Protein AF-A0A8J6C318-F1 (afdb_monomer_lite)

Secondary structure (DSSP, 8-state):
---THHHHHHHHTTS--PPPEEEETTEEEE--HHHHHHHHHHHHT-----S---TTTTTT-HHHHHHHH-

InterPro domains:
  IPR021869 Ribonuclease Zc3h12a-like, NYN domain [PF11977] (2-69)
  IPR051101 ZC3H12/N4BP1 Ribonuclease and Regulator [PTHR12876] (1-70)

Sequence (70 aa):
HTEQHFLQQLEELGILSFTPSRTVLGSRIAAHDDRFLLHLAEKTEGIIVTNDNLREFVVETPTWTQIIKD

Foldseek 3Di:
DDPCVVQVVCVVVVNDDDFDWDADPNDTDGPPCVVVQLVVCLVVVHADDDPDLVVVCCPVDPSSVVRSVD

Structure (mmCIF, N/CA/C/O backbone):
data_AF-A0A8J6C318-F1
#
_entry.id   AF-A0A8J6C318-F1
#
loop_
_atom_site.group_PDB
_atom_site.id
_atom_site.type_symbol
_atom_site.label_atom_id
_atom_site.label_alt_id
_atom_site.label_comp_id
_atom_site.label_asym_id
_atom_site.label_entity_id
_atom_site.label_seq_id
_atom_site.pdbx_PDB_ins_code
_atom_site.Cartn_x
_atom_site.Cartn_y
_atom_site.Cartn_z
_atom_site.occupancy
_atom_site.B_iso_or_equiv
_atom_site.auth_seq_id
_atom_site.auth_comp_id
_atom_site.auth_asym_id
_atom_site.auth_atom_id
_atom_site.pdbx_PDB_model_num
ATOM 1 N N . HIS A 1 1 ? 13.145 -22.496 -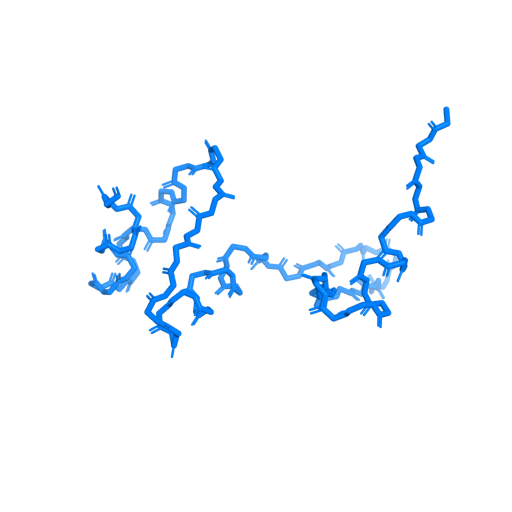2.884 1.00 61.00 1 HIS A N 1
ATOM 2 C CA . HIS A 1 1 ? 12.251 -21.976 -3.933 1.00 61.00 1 HIS A CA 1
ATOM 3 C C . HIS A 1 1 ? 11.238 -21.073 -3.259 1.00 61.00 1 HIS A C 1
ATOM 5 O O . HIS A 1 1 ? 10.835 -21.389 -2.149 1.00 61.00 1 HIS A O 1
ATOM 11 N N . THR A 1 2 ? 10.940 -19.913 -3.835 1.00 83.44 2 THR A N 1
ATOM 12 C CA . THR A 1 2 ? 9.879 -19.036 -3.328 1.00 83.44 2 THR A CA 1
ATOM 13 C C . THR A 1 2 ? 8.551 -19.455 -3.944 1.00 83.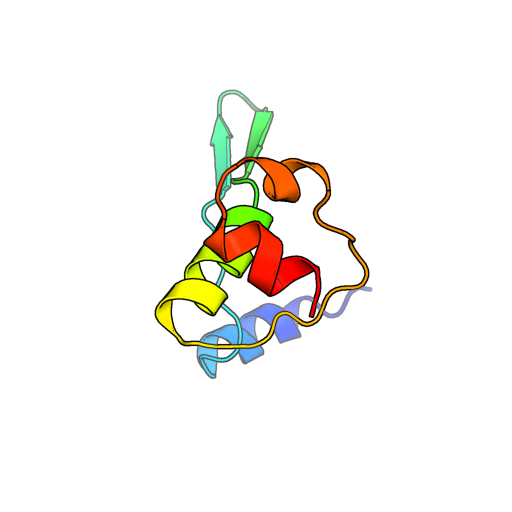44 2 THR A C 1
ATOM 15 O O . THR A 1 2 ? 8.495 -19.850 -5.108 1.00 83.44 2 THR A O 1
ATOM 18 N N . GLU A 1 3 ? 7.476 -19.347 -3.173 1.00 93.56 3 GLU A N 1
ATOM 19 C CA . GLU A 1 3 ? 6.136 -19.761 -3.591 1.00 93.56 3 GLU A CA 1
ATOM 20 C C . GLU A 1 3 ? 5.421 -18.641 -4.367 1.00 93.56 3 GLU A C 1
ATOM 22 O O . GLU A 1 3 ? 4.366 -18.150 -3.975 1.00 93.56 3 GLU A O 1
ATOM 27 N N . GLN A 1 4 ? 6.021 -18.195 -5.479 1.00 92.50 4 GLN A N 1
ATOM 28 C CA . GLN A 1 4 ? 5.518 -17.059 -6.272 1.00 92.50 4 GLN A CA 1
ATOM 29 C C . GLN A 1 4 ? 4.092 -17.284 -6.804 1.00 92.50 4 GLN A C 1
ATOM 31 O O . GLN A 1 4 ? 3.348 -16.323 -6.992 1.00 92.50 4 GLN A O 1
ATOM 36 N N . HIS A 1 5 ? 3.700 -18.541 -7.018 1.00 94.81 5 HIS A N 1
ATOM 37 C CA . HIS A 1 5 ? 2.380 -18.907 -7.523 1.00 94.81 5 HIS A CA 1
ATOM 38 C C . HIS A 1 5 ? 1.230 -18.413 -6.623 1.00 94.81 5 HIS A C 1
ATOM 40 O O . HIS A 1 5 ? 0.150 -18.119 -7.132 1.00 94.81 5 HIS A O 1
ATOM 46 N N . PHE A 1 6 ? 1.464 -18.230 -5.315 1.00 96.38 6 PHE A N 1
ATOM 47 C CA . PHE A 1 6 ? 0.458 -17.667 -4.410 1.00 96.38 6 PHE A CA 1
ATOM 48 C C . PHE A 1 6 ? 0.106 -16.213 -4.732 1.00 96.38 6 PHE A C 1
ATOM 50 O O . PHE A 1 6 ? -1.031 -15.814 -4.513 1.00 96.38 6 PHE A O 1
ATOM 57 N N . LEU A 1 7 ? 1.034 -15.421 -5.286 1.00 95.62 7 LEU A N 1
ATOM 58 C CA . LEU A 1 7 ? 0.733 -14.034 -5.660 1.00 95.62 7 LEU A CA 1
ATOM 59 C C . LEU A 1 7 ? -0.326 -13.976 -6.765 1.00 95.62 7 LEU A C 1
ATOM 61 O O . LEU A 1 7 ? -1.224 -13.145 -6.700 1.00 95.62 7 LEU A O 1
ATOM 65 N N . GLN A 1 8 ? -0.242 -14.884 -7.742 1.00 95.38 8 GLN A N 1
ATOM 66 C CA . GLN A 1 8 ? -1.238 -14.989 -8.806 1.00 95.38 8 GLN A CA 1
ATOM 67 C C . GLN A 1 8 ? -2.583 -15.476 -8.255 1.00 95.38 8 GLN A C 1
ATOM 69 O O . GLN A 1 8 ? -3.608 -14.871 -8.537 1.00 95.38 8 GLN A O 1
ATOM 74 N N . GLN A 1 9 ? -2.584 -16.514 -7.412 1.00 97.31 9 GLN A N 1
ATOM 75 C CA . GLN A 1 9 ? -3.821 -17.025 -6.809 1.00 97.31 9 GLN A CA 1
ATOM 76 C C . GLN A 1 9 ? -4.541 -15.967 -5.961 1.00 97.31 9 GLN A C 1
ATOM 78 O O . GLN A 1 9 ? -5.763 -15.868 -6.001 1.00 97.31 9 GLN A O 1
ATOM 83 N N . LEU A 1 10 ? -3.801 -15.160 -5.195 1.00 97.94 10 LEU A N 1
ATOM 84 C CA . LEU A 1 10 ? -4.383 -14.082 -4.393 1.00 97.94 10 LEU A CA 1
ATOM 85 C C . LEU A 1 10 ? -4.929 -12.936 -5.256 1.00 97.94 10 LEU A C 1
ATOM 87 O O . LEU A 1 10 ? -5.909 -12.307 -4.858 1.00 97.94 10 LEU A O 1
ATOM 91 N N . GLU A 1 11 ? -4.315 -12.659 -6.408 1.00 97.19 11 GLU A N 1
ATOM 92 C CA . GLU A 1 11 ? -4.811 -11.653 -7.354 1.00 97.19 11 GLU A CA 1
ATOM 93 C C . GLU A 1 11 ? -6.091 -12.118 -8.055 1.00 97.19 11 GLU A C 1
ATOM 95 O O . GLU A 1 11 ? -7.073 -11.378 -8.070 1.00 97.19 11 GLU A O 1
ATOM 100 N N . GLU A 1 12 ? -6.149 -13.380 -8.488 1.00 97.19 12 GLU A N 1
ATOM 101 C CA . GLU A 1 12 ? -7.349 -13.991 -9.077 1.00 97.19 12 GLU A CA 1
ATOM 102 C C . GLU A 1 12 ? -8.537 -14.015 -8.095 1.00 97.19 12 GLU A C 1
ATOM 104 O O . GLU A 1 12 ? -9.694 -13.892 -8.501 1.00 97.19 12 GLU A O 1
ATOM 109 N N . LEU A 1 13 ? -8.263 -14.131 -6.789 1.00 98.06 13 LEU A N 1
ATOM 110 C CA . LEU A 1 13 ? -9.265 -14.035 -5.720 1.00 98.06 13 LEU A CA 1
ATOM 111 C C . LEU A 1 13 ? -9.662 -12.588 -5.369 1.00 98.06 13 LEU A C 1
ATOM 113 O O . LEU A 1 13 ? -10.560 -12.390 -4.549 1.00 98.06 13 LEU A O 1
ATOM 117 N N . GLY A 1 14 ? -8.999 -11.581 -5.944 1.00 95.88 14 GLY A N 1
ATOM 118 C CA . GLY A 1 14 ? -9.229 -10.165 -5.648 1.00 95.88 14 GLY A CA 1
ATOM 119 C C . GLY A 1 14 ? -8.699 -9.704 -4.284 1.00 95.88 14 GLY A C 1
ATOM 120 O O . GLY A 1 14 ? -9.115 -8.658 -3.793 1.00 95.88 14 GLY A O 1
ATOM 121 N N . ILE A 1 15 ? -7.807 -10.477 -3.655 1.00 96.50 15 ILE A N 1
ATOM 122 C CA . ILE A 1 15 ? -7.217 -10.178 -2.338 1.00 96.50 15 ILE A CA 1
ATOM 123 C C . ILE A 1 15 ? -5.918 -9.380 -2.494 1.00 96.50 15 ILE A C 1
ATOM 125 O O . ILE A 1 15 ? -5.628 -8.494 -1.692 1.00 96.50 15 ILE A O 1
ATOM 129 N N . LEU A 1 16 ? -5.128 -9.696 -3.523 1.00 96.06 16 LEU A N 1
ATOM 130 C CA . LEU A 1 16 ? -3.881 -9.010 -3.848 1.00 96.06 16 LEU A CA 1
ATOM 131 C C . LEU A 1 16 ? -4.074 -8.121 -5.076 1.00 96.06 16 LEU A C 1
ATOM 133 O O . LEU A 1 16 ? -4.734 -8.495 -6.037 1.00 96.06 16 LEU A O 1
ATOM 137 N N . SER A 1 17 ? -3.469 -6.938 -5.058 1.00 94.62 17 SER A N 1
ATOM 138 C CA . SER A 1 17 ? -3.406 -6.041 -6.212 1.00 94.62 17 SER A CA 1
ATOM 139 C C . SER A 1 17 ? -1.954 -5.689 -6.498 1.00 94.62 17 SER A C 1
ATOM 141 O O . SER A 1 17 ? -1.219 -5.297 -5.593 1.00 94.62 17 SER A O 1
ATOM 143 N N . PHE A 1 18 ? -1.535 -5.819 -7.757 1.00 92.69 18 PHE A N 1
ATOM 144 C CA . PHE A 1 18 ? -0.204 -5.396 -8.179 1.00 92.69 18 PHE A CA 1
ATOM 145 C C . PHE A 1 18 ? -0.157 -3.884 -8.380 1.00 92.69 18 PHE A C 1
ATOM 147 O O . PHE A 1 18 ? -0.988 -3.302 -9.081 1.00 92.69 18 PHE A O 1
ATOM 154 N N . THR A 1 19 ? 0.858 -3.247 -7.812 1.00 92.50 19 THR A N 1
ATOM 155 C CA . THR A 1 19 ? 1.144 -1.839 -8.062 1.00 92.50 19 THR A CA 1
ATOM 156 C C . THR A 1 19 ? 1.906 -1.661 -9.382 1.00 92.50 19 THR A C 1
ATOM 158 O O . THR A 1 19 ? 2.671 -2.539 -9.807 1.00 92.50 19 THR A O 1
ATOM 161 N N . PRO A 1 20 ? 1.717 -0.527 -10.083 1.00 91.25 20 PRO A N 1
ATOM 162 C CA . PRO A 1 20 ? 2.415 -0.276 -11.335 1.00 91.25 20 PRO A CA 1
ATOM 163 C C . PRO A 1 20 ? 3.939 -0.249 -11.163 1.00 91.25 20 PRO A C 1
ATOM 165 O O . PRO A 1 20 ? 4.497 0.528 -10.388 1.00 91.25 20 PRO A O 1
ATOM 168 N N . SER A 1 21 ? 4.635 -1.040 -11.974 1.00 90.38 21 SER A N 1
ATOM 169 C CA . SER A 1 21 ? 6.088 -0.967 -12.129 1.00 90.38 21 SER A CA 1
ATOM 170 C C . SER A 1 21 ? 6.484 -1.271 -13.572 1.00 90.38 21 SER A C 1
ATOM 172 O O . SER A 1 21 ? 5.741 -1.916 -14.313 1.00 90.38 21 SER A O 1
ATOM 174 N N . ARG A 1 22 ? 7.637 -0.762 -14.016 1.00 90.69 22 ARG A N 1
ATOM 175 C CA . ARG A 1 22 ? 8.136 -0.968 -15.384 1.00 90.69 22 ARG A CA 1
ATOM 176 C C . ARG A 1 22 ? 9.656 -0.903 -15.466 1.00 90.69 22 ARG A C 1
ATOM 178 O O . ARG A 1 22 ? 10.309 -0.289 -14.628 1.00 90.69 22 ARG A O 1
ATOM 185 N N . THR A 1 23 ? 10.211 -1.468 -16.534 1.00 94.31 23 THR A N 1
ATOM 186 C CA . THR A 1 23 ? 11.636 -1.342 -16.872 1.00 94.31 23 THR A CA 1
ATOM 187 C C . THR A 1 23 ? 11.818 -0.307 -17.978 1.00 94.31 23 THR A C 1
ATOM 189 O O . THR A 1 23 ? 11.159 -0.376 -19.016 1.00 94.31 23 THR A O 1
ATOM 192 N N . VAL A 1 24 ? 12.714 0.656 -17.763 1.00 91.56 24 VAL A N 1
ATOM 193 C CA . VAL A 1 24 ? 13.052 1.726 -18.710 1.00 91.56 24 VAL A CA 1
ATOM 194 C C . VAL A 1 24 ? 14.561 1.758 -18.879 1.00 91.56 24 VAL A C 1
ATOM 196 O O . VAL A 1 24 ? 15.281 1.921 -17.902 1.00 91.56 24 VAL A O 1
ATOM 199 N N . LEU A 1 25 ? 15.042 1.577 -20.114 1.00 92.19 25 LEU A N 1
ATOM 200 C CA . LEU A 1 25 ? 16.478 1.560 -20.439 1.00 92.19 25 LEU A CA 1
ATOM 201 C C . LEU A 1 25 ? 17.298 0.586 -19.560 1.00 92.19 25 LEU A C 1
ATOM 203 O O . LEU A 1 25 ? 18.429 0.871 -19.187 1.00 92.19 25 LEU A O 1
ATOM 207 N N . GLY A 1 26 ? 16.713 -0.562 -19.204 1.00 90.44 26 GLY A N 1
ATOM 208 C CA . GLY A 1 26 ? 17.344 -1.562 -18.332 1.00 90.44 26 GLY A CA 1
ATOM 209 C C . GLY A 1 26 ? 17.244 -1.270 -16.829 1.00 90.44 26 GLY A C 1
ATOM 210 O O . GLY A 1 26 ? 17.546 -2.149 -16.029 1.00 90.44 26 GLY A O 1
ATOM 211 N N . SER A 1 27 ? 16.763 -0.092 -16.425 1.00 88.12 27 SER A N 1
ATOM 212 C CA . SER A 1 27 ? 16.524 0.256 -15.022 1.00 88.12 27 SER A CA 1
ATOM 213 C C . SER A 1 27 ? 15.077 -0.026 -14.625 1.00 88.12 27 SER A C 1
ATOM 215 O O . SER A 1 27 ? 14.137 0.357 -15.327 1.00 88.12 27 SER A O 1
ATOM 217 N N . ARG A 1 28 ? 14.880 -0.691 -13.483 1.00 86.06 28 ARG A N 1
ATOM 218 C CA . ARG A 1 28 ? 13.547 -0.911 -12.913 1.00 86.06 28 ARG A CA 1
ATOM 219 C C . ARG A 1 28 ? 13.076 0.357 -12.204 1.00 86.06 28 ARG A C 1
ATOM 221 O O . ARG A 1 28 ? 13.783 0.890 -11.357 1.00 86.06 28 ARG A O 1
ATOM 228 N N . ILE A 1 29 ? 11.870 0.796 -12.538 1.00 82.62 29 ILE A N 1
ATOM 229 C CA . ILE A 1 29 ? 11.154 1.893 -11.891 1.00 82.62 29 ILE A CA 1
ATOM 230 C C . ILE A 1 29 ? 9.882 1.287 -11.299 1.00 82.62 29 ILE A C 1
ATOM 232 O O . ILE A 1 29 ? 9.047 0.752 -12.031 1.00 82.62 29 ILE A O 1
ATOM 236 N N . ALA A 1 30 ? 9.746 1.340 -9.980 1.00 76.19 30 ALA A N 1
ATOM 237 C CA . ALA A 1 30 ? 8.537 0.939 -9.270 1.00 76.19 30 ALA A CA 1
ATOM 238 C C . ALA A 1 30 ? 7.924 2.172 -8.606 1.00 76.19 30 ALA A C 1
ATOM 240 O O . ALA A 1 30 ? 8.655 3.085 -8.215 1.00 76.19 30 ALA A O 1
ATOM 241 N N . ALA A 1 31 ? 6.594 2.223 -8.531 1.00 68.50 31 ALA A N 1
ATOM 242 C CA . ALA A 1 31 ? 5.941 3.211 -7.689 1.00 68.50 31 ALA A CA 1
ATOM 243 C C . ALA A 1 31 ? 6.336 2.979 -6.219 1.00 68.50 31 ALA A C 1
ATOM 245 O O . ALA A 1 31 ? 6.648 1.858 -5.826 1.00 68.50 31 ALA A O 1
ATOM 246 N N . HIS A 1 32 ? 6.341 4.041 -5.413 1.00 76.50 32 HIS A N 1
ATOM 247 C CA . HIS A 1 32 ? 6.386 3.885 -3.960 1.00 76.50 32 HIS A CA 1
ATOM 248 C C . HIS A 1 32 ? 5.040 3.307 -3.516 1.00 76.50 32 HIS A C 1
ATOM 250 O O . HIS A 1 32 ? 4.049 4.038 -3.430 1.00 76.50 32 HIS A O 1
ATOM 256 N N . ASP A 1 33 ? 5.001 1.995 -3.303 1.00 79.25 33 ASP A N 1
ATOM 257 C CA . ASP A 1 33 ? 3.780 1.248 -2.979 1.00 79.25 33 ASP A CA 1
ATOM 258 C C . ASP A 1 33 ? 3.106 1.760 -1.695 1.00 79.25 33 ASP A C 1
ATOM 260 O O . ASP A 1 33 ? 1.884 1.713 -1.571 1.00 79.25 33 ASP A O 1
ATOM 264 N N . ASP A 1 34 ? 3.873 2.365 -0.789 1.00 89.12 34 ASP A N 1
ATOM 265 C CA . ASP A 1 34 ? 3.385 2.953 0.460 1.00 89.12 34 ASP A CA 1
ATOM 266 C C . ASP A 1 34 ? 2.305 4.021 0.245 1.00 89.12 34 ASP A C 1
ATOM 268 O O . ASP A 1 34 ? 1.320 4.083 0.984 1.00 89.12 34 ASP A O 1
ATOM 272 N N . ARG A 1 35 ? 2.420 4.826 -0.821 1.00 91.94 35 ARG A N 1
ATOM 273 C CA . ARG A 1 35 ? 1.387 5.820 -1.156 1.00 91.94 35 ARG A CA 1
ATOM 274 C C . ARG A 1 35 ? 0.083 5.164 -1.594 1.00 91.94 35 ARG A C 1
ATOM 276 O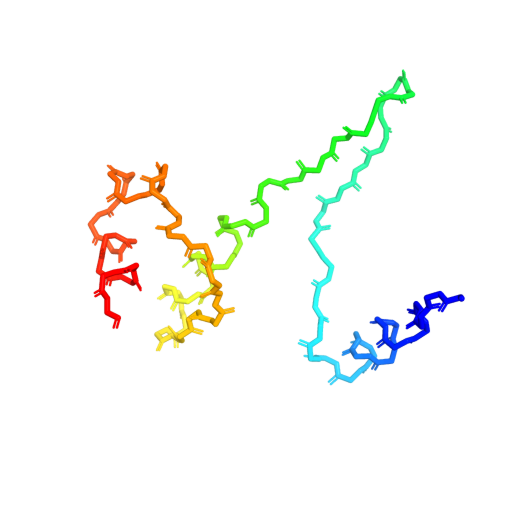 O . ARG A 1 35 ? -0.984 5.714 -1.335 1.00 91.94 35 ARG A O 1
ATOM 283 N N . PHE A 1 36 ? 0.146 4.001 -2.245 1.00 93.25 36 PHE A N 1
ATOM 284 C CA . PHE A 1 36 ? -1.059 3.244 -2.579 1.00 93.25 36 PHE A CA 1
ATOM 285 C C . PHE A 1 36 ? -1.742 2.722 -1.315 1.00 93.25 36 PHE A C 1
ATOM 287 O O . PHE A 1 36 ? -2.961 2.844 -1.211 1.00 93.25 36 PHE A O 1
ATOM 294 N N . LEU A 1 37 ? -0.972 2.217 -0.344 1.00 93.62 37 LEU A N 1
ATOM 295 C CA . LEU A 1 37 ? -1.503 1.768 0.947 1.00 93.62 37 LEU A CA 1
ATOM 296 C C . LEU A 1 37 ? -2.188 2.915 1.704 1.00 93.62 37 LEU A C 1
ATOM 298 O O . LEU A 1 37 ? -3.344 2.778 2.102 1.00 93.62 37 LEU A O 1
ATOM 302 N N . LEU A 1 38 ? -1.515 4.063 1.837 1.00 94.50 38 LEU A N 1
ATOM 303 C CA . LEU A 1 38 ? -2.039 5.236 2.547 1.00 94.50 38 LEU A CA 1
ATOM 304 C C . LEU A 1 38 ? -3.303 5.802 1.895 1.00 94.50 38 LEU A C 1
ATOM 306 O O . LEU A 1 38 ? -4.302 6.031 2.576 1.00 94.50 38 LEU A O 1
ATOM 310 N N . HIS A 1 39 ? -3.303 5.972 0.571 1.00 94.38 39 HIS A N 1
ATOM 311 C CA . HIS A 1 39 ? -4.493 6.438 -0.140 1.00 94.38 39 HIS A CA 1
ATOM 312 C C . HIS A 1 39 ? -5.656 5.445 -0.077 1.00 94.38 39 HIS A C 1
ATOM 314 O O . HIS A 1 39 ? -6.812 5.869 -0.060 1.00 94.38 39 HIS A O 1
ATOM 320 N N . LEU A 1 40 ? -5.383 4.137 -0.091 1.00 95.00 40 LEU A N 1
ATOM 321 C CA . LEU A 1 40 ? -6.433 3.128 0.011 1.00 95.00 40 LEU A CA 1
ATOM 322 C C . LEU A 1 40 ? -7.075 3.158 1.399 1.00 95.00 40 LEU A C 1
ATOM 324 O O . LEU A 1 40 ? -8.301 3.203 1.488 1.00 95.00 40 LEU A O 1
ATOM 328 N N . ALA A 1 41 ? -6.265 3.194 2.458 1.00 95.12 41 ALA A N 1
ATOM 329 C CA . ALA A 1 41 ? -6.750 3.309 3.829 1.00 95.12 41 ALA A CA 1
ATOM 330 C C . ALA A 1 41 ? -7.581 4.586 4.026 1.00 95.12 41 ALA A C 1
ATOM 332 O O . ALA A 1 41 ? -8.703 4.510 4.514 1.00 95.12 41 ALA A O 1
ATOM 333 N N . GLU A 1 42 ? -7.098 5.732 3.537 1.00 95.12 42 GLU A N 1
ATOM 334 C CA . GLU A 1 42 ? -7.823 7.009 3.582 1.00 95.12 42 GLU A CA 1
ATOM 335 C C . GLU A 1 42 ? -9.191 6.940 2.885 1.00 95.12 42 GLU A C 1
ATOM 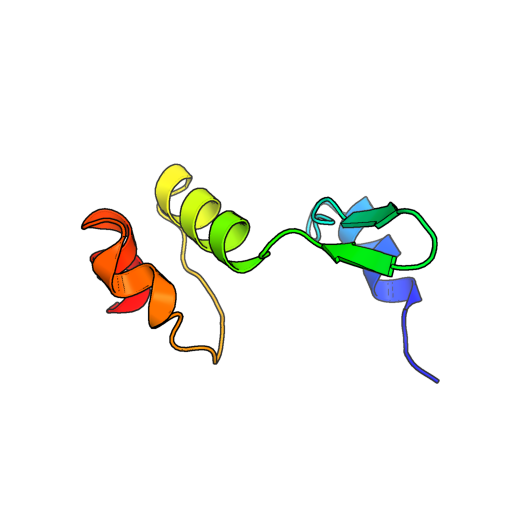337 O O . GLU A 1 42 ? -10.193 7.381 3.439 1.00 95.12 42 GLU A O 1
ATOM 342 N N . LYS A 1 43 ? -9.260 6.372 1.674 1.00 96.25 43 LYS A N 1
ATOM 343 C CA . LYS A 1 43 ? -10.51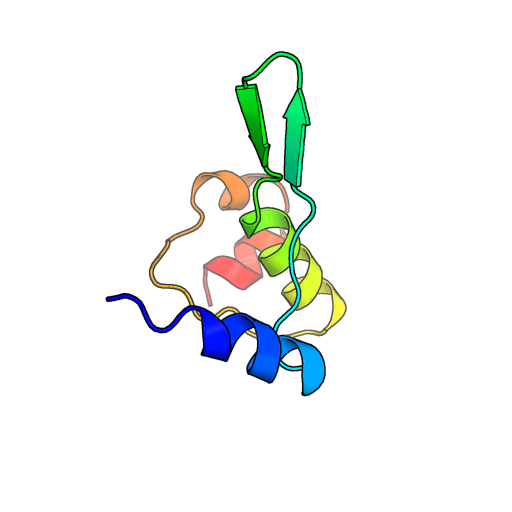3 6.298 0.900 1.00 96.25 43 LYS A CA 1
ATOM 344 C C . LYS A 1 43 ? -11.529 5.307 1.452 1.00 96.25 43 LYS A C 1
ATOM 346 O O . LYS A 1 43 ? -12.708 5.422 1.130 1.00 96.25 43 LYS A O 1
ATOM 351 N N . THR A 1 44 ? -11.063 4.293 2.172 1.00 95.38 44 THR A N 1
ATOM 352 C CA . THR A 1 44 ? -11.901 3.186 2.655 1.00 95.38 44 THR A CA 1
ATOM 353 C C . THR A 1 44 ? -12.166 3.248 4.151 1.00 95.38 44 THR A C 1
ATOM 355 O O . THR A 1 44 ? -12.899 2.401 4.652 1.00 95.38 44 THR A O 1
ATOM 358 N N . GLU A 1 45 ? -11.569 4.219 4.851 1.00 94.69 45 GLU A N 1
ATOM 359 C CA . GLU A 1 45 ? -11.512 4.253 6.317 1.00 94.69 45 GLU A CA 1
ATOM 360 C C . GLU A 1 45 ? -10.948 2.928 6.881 1.00 94.69 45 GLU A C 1
ATOM 362 O O . GLU A 1 45 ? -11.396 2.404 7.900 1.00 94.69 45 GLU A O 1
ATOM 367 N N . GLY A 1 46 ? -9.986 2.349 6.153 1.00 92.94 46 GLY A N 1
ATOM 368 C CA . GLY A 1 46 ? -9.386 1.045 6.423 1.00 92.94 46 GLY A CA 1
ATOM 369 C C . GLY A 1 46 ? -8.118 1.116 7.278 1.00 92.94 46 GLY A C 1
ATOM 370 O O . GLY A 1 46 ? -7.574 2.186 7.536 1.00 92.94 46 GLY A O 1
ATOM 371 N N . ILE A 1 47 ? -7.617 -0.054 7.682 1.00 93.81 47 ILE A N 1
ATOM 372 C CA . ILE A 1 47 ? -6.400 -0.202 8.498 1.00 93.81 47 ILE A CA 1
ATOM 373 C C . ILE A 1 47 ? -5.252 -0.719 7.627 1.00 93.81 47 ILE A C 1
ATOM 375 O O . ILE A 1 47 ? -5.450 -1.593 6.780 1.00 93.81 47 ILE A O 1
ATOM 379 N N . ILE A 1 48 ? -4.039 -0.217 7.865 1.00 94.25 48 ILE A N 1
ATOM 380 C CA . ILE A 1 48 ? -2.813 -0.710 7.230 1.00 94.25 48 ILE A CA 1
ATOM 381 C C . ILE A 1 48 ? -2.134 -1.709 8.166 1.00 94.25 48 ILE A C 1
ATOM 383 O O . ILE A 1 48 ? -1.843 -1.400 9.316 1.00 94.25 48 ILE A O 1
ATOM 387 N N . VAL A 1 49 ? -1.832 -2.904 7.658 1.00 94.38 49 VAL A N 1
ATOM 388 C CA . VAL A 1 49 ? -1.021 -3.896 8.376 1.00 94.38 49 VAL A CA 1
ATOM 389 C C . VAL A 1 49 ? 0.395 -3.856 7.813 1.00 94.38 49 VAL A C 1
ATOM 391 O O . VAL A 1 49 ? 0.662 -4.394 6.741 1.00 94.38 49 VAL A O 1
ATOM 394 N N . THR A 1 50 ? 1.305 -3.201 8.528 1.00 92.56 50 THR A N 1
ATOM 395 C CA . THR A 1 50 ? 2.725 -3.111 8.168 1.00 92.56 50 THR A CA 1
ATOM 396 C C . THR A 1 50 ? 3.591 -3.019 9.424 1.00 92.56 50 THR A C 1
ATOM 398 O O . THR A 1 50 ? 3.130 -2.575 10.470 1.00 92.56 50 THR A O 1
ATOM 401 N N . ASN A 1 51 ? 4.851 -3.443 9.321 1.00 94.00 51 ASN A N 1
ATOM 402 C CA . ASN A 1 51 ? 5.865 -3.194 10.352 1.00 94.00 51 ASN A CA 1
ATOM 403 C C . ASN A 1 51 ? 6.695 -1.927 10.056 1.00 94.00 51 ASN A C 1
ATOM 405 O O . ASN A 1 51 ? 7.572 -1.575 10.847 1.00 94.00 51 ASN A O 1
ATOM 409 N N . ASP A 1 52 ? 6.473 -1.271 8.911 1.00 91.81 52 ASP A N 1
ATOM 410 C CA . ASP A 1 52 ? 7.100 0.013 8.595 1.00 91.81 52 ASP A CA 1
ATOM 411 C C . ASP A 1 52 ? 6.392 1.153 9.344 1.00 91.81 52 ASP A C 1
ATOM 413 O O . ASP A 1 52 ? 5.185 1.132 9.552 1.00 91.81 52 ASP A O 1
ATOM 417 N N . ASN A 1 53 ? 7.151 2.171 9.734 1.00 90.62 53 ASN A N 1
ATOM 418 C CA . ASN A 1 53 ? 6.628 3.362 10.393 1.00 90.62 53 ASN A CA 1
ATOM 419 C C . ASN A 1 53 ? 6.222 4.468 9.406 1.00 90.62 53 ASN A C 1
ATOM 421 O O . ASN A 1 53 ? 5.764 5.515 9.860 1.00 90.62 53 ASN A O 1
ATOM 425 N N . LEU A 1 54 ? 6.470 4.307 8.096 1.00 92.56 54 LEU A N 1
ATOM 426 C CA . LEU A 1 54 ? 6.039 5.239 7.040 1.00 92.56 54 LEU A CA 1
ATOM 427 C C . LEU A 1 54 ? 6.430 6.709 7.315 1.00 92.56 54 LEU A C 1
ATOM 429 O O . LEU A 1 54 ? 5.724 7.648 6.946 1.00 92.56 54 LEU A O 1
ATOM 433 N N . ARG A 1 55 ? 7.568 6.925 7.997 1.00 89.75 55 ARG A N 1
ATOM 434 C CA . ARG A 1 55 ? 7.943 8.225 8.596 1.00 89.75 55 ARG A CA 1
ATOM 435 C C . ARG A 1 55 ? 8.053 9.357 7.580 1.00 89.75 55 ARG A C 1
ATOM 437 O O . ARG A 1 55 ? 7.813 10.506 7.936 1.00 89.75 55 ARG A O 1
ATOM 444 N N . GLU A 1 56 ? 8.414 9.032 6.344 1.00 90.12 56 GLU A N 1
ATOM 445 C CA . GLU A 1 56 ? 8.511 9.992 5.243 1.00 90.12 56 GLU A CA 1
ATOM 446 C C . GLU A 1 56 ? 7.159 10.608 4.860 1.00 90.12 56 GLU A C 1
ATOM 448 O O . GLU A 1 56 ? 7.116 11.764 4.448 1.00 90.12 56 GLU A O 1
ATOM 453 N N . PHE A 1 57 ? 6.053 9.898 5.103 1.00 90.69 57 PHE A N 1
ATOM 454 C CA . PHE A 1 57 ? 4.702 10.336 4.751 1.00 90.69 57 PHE A CA 1
ATOM 455 C C . PHE A 1 57 ? 3.962 11.034 5.898 1.00 90.69 57 PHE A C 1
ATOM 457 O O . PHE A 1 57 ? 2.970 11.724 5.665 1.00 90.69 57 PHE A O 1
ATOM 464 N N . VAL A 1 58 ? 4.458 10.915 7.137 1.00 86.50 58 VAL A N 1
ATOM 465 C CA . VAL A 1 58 ? 3.821 11.478 8.344 1.00 86.50 58 VAL A CA 1
ATOM 466 C C . VAL A 1 58 ? 3.599 12.988 8.246 1.00 86.50 58 VAL A C 1
ATOM 468 O O . VAL A 1 58 ? 2.652 13.492 8.841 1.00 86.50 58 VAL A O 1
ATOM 471 N N . VAL A 1 59 ? 4.449 13.715 7.520 1.00 86.94 59 VAL A N 1
ATOM 472 C CA . VAL A 1 59 ? 4.360 15.179 7.375 1.00 86.94 59 VAL A CA 1
ATOM 473 C C . VAL A 1 59 ? 3.711 15.627 6.063 1.00 86.94 59 VAL A C 1
ATOM 475 O O . VAL A 1 59 ? 3.541 16.828 5.867 1.00 86.94 59 VAL A O 1
ATOM 478 N N . GLU A 1 60 ? 3.359 14.700 5.163 1.00 88.00 60 GLU A N 1
ATOM 479 C CA . GLU A 1 60 ? 2.794 15.053 3.854 1.00 88.00 60 GLU A CA 1
ATOM 480 C C . GLU A 1 60 ? 1.341 15.536 3.974 1.00 88.00 60 GLU A C 1
ATOM 482 O O . GLU A 1 60 ? 0.984 16.551 3.374 1.00 88.00 60 GLU A O 1
ATOM 487 N N . THR A 1 61 ? 0.501 14.855 4.765 1.00 89.75 61 THR A N 1
ATOM 488 C CA . THR A 1 61 ? -0.900 15.257 4.982 1.00 89.75 61 THR A CA 1
ATOM 489 C C . THR A 1 61 ? -1.372 14.963 6.413 1.00 89.75 61 THR A C 1
ATOM 491 O O . THR A 1 61 ? -0.939 13.969 7.002 1.00 89.75 61 THR A O 1
ATOM 494 N N . PRO A 1 62 ? -2.304 15.763 6.974 1.00 90.94 62 PRO A N 1
ATOM 495 C CA . PRO A 1 62 ? -2.886 15.484 8.289 1.00 90.94 62 PRO A CA 1
ATOM 496 C C . PRO A 1 62 ? -3.608 14.134 8.362 1.00 90.94 62 PRO A C 1
ATOM 498 O O . PRO A 1 62 ? -3.536 13.461 9.388 1.00 90.94 62 PRO A O 1
ATOM 501 N N . THR A 1 63 ? -4.277 13.718 7.280 1.00 91.88 63 THR A N 1
ATOM 502 C CA . THR A 1 63 ? -4.983 12.431 7.234 1.00 91.88 63 THR A CA 1
ATOM 503 C C . THR A 1 63 ? -4.010 11.266 7.364 1.00 91.88 63 THR A C 1
ATOM 505 O O . THR A 1 63 ? -4.244 10.344 8.139 1.00 91.88 63 THR A O 1
ATOM 508 N N . TRP A 1 64 ? -2.877 11.319 6.662 1.00 93.56 64 TRP A N 1
ATOM 509 C CA . TRP A 1 64 ? -1.870 10.263 6.745 1.00 93.56 64 TRP A CA 1
ATOM 510 C C . TRP A 1 64 ? -1.158 10.259 8.090 1.00 93.56 64 TRP A C 1
ATOM 512 O O . TRP A 1 64 ? -0.868 9.190 8.619 1.00 93.56 64 TRP A O 1
ATOM 522 N N . THR A 1 65 ? -0.943 11.433 8.696 1.00 92.50 65 THR A N 1
ATOM 523 C CA . THR A 1 65 ? -0.470 11.507 10.082 1.00 92.50 65 THR A CA 1
ATOM 524 C C . THR A 1 65 ? -1.381 10.726 11.028 1.00 92.50 65 THR A C 1
ATOM 526 O O . THR A 1 65 ? -0.869 10.080 11.938 1.00 92.50 65 THR A O 1
ATOM 529 N N . GLN A 1 66 ? -2.701 10.805 10.836 1.00 91.31 66 GLN A N 1
ATOM 530 C CA . GLN A 1 66 ? -3.668 10.088 11.663 1.00 91.31 66 GLN A CA 1
ATOM 531 C C . GLN A 1 66 ? -3.589 8.577 11.412 1.00 91.31 66 GLN A C 1
ATOM 533 O O . GLN A 1 66 ? -3.368 7.830 12.355 1.00 91.31 66 GLN A O 1
ATOM 538 N N . ILE A 1 67 ? -3.640 8.148 10.144 1.00 92.62 67 ILE A N 1
ATOM 539 C CA . ILE A 1 67 ? -3.568 6.726 9.755 1.00 92.62 67 ILE A CA 1
ATOM 540 C C . ILE A 1 67 ? -2.302 6.036 10.289 1.00 92.62 67 ILE A C 1
ATOM 542 O O . ILE A 1 67 ? -2.352 4.868 10.644 1.00 92.62 67 ILE A O 1
ATOM 546 N N . ILE A 1 68 ? -1.160 6.733 10.323 1.00 91.62 68 ILE A N 1
ATOM 547 C CA . ILE A 1 68 ? 0.130 6.153 10.741 1.00 91.62 68 ILE A CA 1
ATOM 548 C C . ILE A 1 68 ? 0.288 6.097 12.272 1.00 91.62 68 ILE A C 1
ATOM 550 O O . ILE A 1 68 ? 1.087 5.311 12.779 1.00 91.62 68 ILE A O 1
ATOM 554 N N . LYS A 1 69 ? -0.389 6.978 13.017 1.00 83.69 69 LYS A N 1
ATOM 555 C CA . LYS A 1 69 ? -0.230 7.082 14.479 1.00 83.69 69 LYS A CA 1
ATOM 556 C C . LYS A 1 69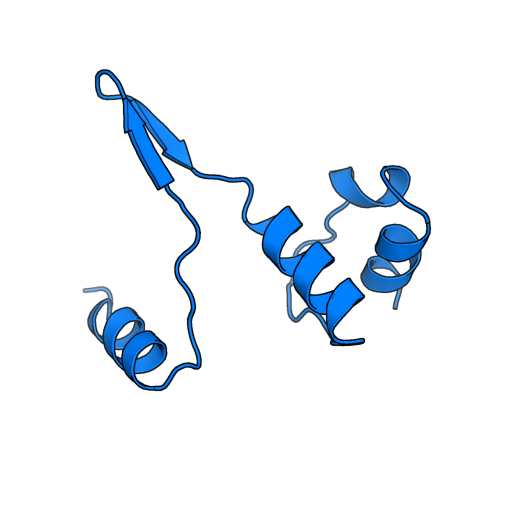 ? -1.151 6.155 15.268 1.00 83.69 69 LYS A C 1
ATOM 558 O O . LYS A 1 69 ? -0.856 5.933 16.445 1.00 83.69 69 LYS A O 1
ATOM 563 N N . ASP A 1 70 ? -2.233 5.703 14.647 1.00 64.62 70 ASP A N 1
ATOM 564 C CA . ASP A 1 70 ? -3.220 4.790 15.229 1.00 64.62 70 ASP A CA 1
ATOM 565 C C . ASP A 1 70 ? -2.762 3.327 15.129 1.00 64.62 70 ASP A C 1
ATOM 567 O O . ASP A 1 70 ? -2.956 2.591 16.127 1.00 64.62 70 ASP A O 1
#

Radius of gyration: 14.72 Å; chains: 1; bounding box: 29×38×36 Å

Organism: Eleutherodactylus coqui (NCBI:txid57060)

pLDDT: mean 90.66, std 7.13, range [61.0, 98.06]